Protein AF-A0A351XIQ4-F1 (afdb_monomer_lite)

Radius of gyration: 11.66 Å; chains: 1; bounding box: 25×24×30 Å

pLDDT: mean 93.97, std 3.85, range [78.88, 97.94]

Sequence (70 aa):
VYSTCTFSVQEDEQMIQWFIRQYNDMEICSIPHKEGFSYGRPDLSGGGSSELKKCIRIFPHIAKGEGHFA

Structure (mmCIF, N/CA/C/O backbone):
data_AF-A0A351XIQ4-F1
#
_entry.id   AF-A0A351XIQ4-F1
#
loop_
_atom_site.group_PDB
_atom_site.id
_atom_site.type_symbol
_atom_site.label_atom_id
_atom_site.label_alt_id
_atom_site.label_comp_id
_atom_site.label_asym_id
_atom_site.label_entity_id
_atom_site.label_seq_id
_atom_site.pdbx_PDB_ins_code
_atom_site.Cartn_x
_atom_site.Cartn_y
_atom_site.Cartn_z
_atom_site.occupancy
_atom_site.B_iso_or_equiv
_atom_site.auth_seq_id
_atom_site.auth_comp_id
_atom_site.auth_asym_id
_atom_site.auth_atom_id
_atom_site.pdbx_PDB_model_num
ATOM 1 N N . VAL A 1 1 ? -12.731 1.121 -2.071 1.00 89.31 1 VAL A N 1
ATOM 2 C CA . VAL A 1 1 ? -11.441 0.747 -2.697 1.00 89.31 1 VAL A CA 1
ATOM 3 C C . VAL A 1 1 ? -10.733 2.030 -3.076 1.00 89.31 1 VAL A C 1
ATOM 5 O O . VAL A 1 1 ? -11.372 2.883 -3.679 1.00 89.31 1 VAL A O 1
ATOM 8 N N . TYR A 1 2 ? -9.479 2.181 -2.665 1.00 95.94 2 TYR A N 1
ATOM 9 C CA . TYR A 1 2 ? -8.609 3.304 -3.011 1.00 95.94 2 TYR A CA 1
ATOM 10 C C . TYR A 1 2 ? -7.490 2.770 -3.902 1.00 95.94 2 TYR A C 1
ATOM 12 O O . TYR A 1 2 ? -7.035 1.656 -3.667 1.00 95.94 2 TYR A O 1
ATOM 20 N N . SER A 1 3 ? -7.081 3.506 -4.935 1.00 96.19 3 SER A N 1
ATOM 21 C CA . SER A 1 3 ? -5.972 3.068 -5.780 1.00 96.19 3 SER A CA 1
ATOM 22 C C . SER A 1 3 ? -5.350 4.222 -6.551 1.00 96.19 3 SER A C 1
ATOM 24 O O . SER A 1 3 ? -6.073 5.146 -6.933 1.00 96.19 3 SER A O 1
ATOM 26 N N . THR A 1 4 ? -4.061 4.126 -6.861 1.00 97.44 4 THR A N 1
ATOM 27 C CA . THR A 1 4 ? -3.324 5.152 -7.608 1.00 97.44 4 THR A CA 1
ATOM 28 C C . THR A 1 4 ? -2.424 4.523 -8.677 1.00 97.44 4 THR A C 1
ATOM 30 O O . THR A 1 4 ? -2.077 3.346 -8.595 1.00 97.44 4 THR A O 1
ATOM 33 N N . CYS A 1 5 ? -2.028 5.316 -9.675 1.00 96.88 5 CYS A N 1
ATOM 34 C CA . CYS A 1 5 ? -0.999 4.973 -10.666 1.00 96.88 5 CYS A CA 1
ATOM 35 C C . CYS A 1 5 ? 0.289 5.797 -10.465 1.00 96.88 5 CYS A C 1
ATOM 37 O O . CYS A 1 5 ? 0.984 6.139 -11.420 1.00 96.88 5 CYS A O 1
ATOM 39 N N . THR A 1 6 ? 0.589 6.147 -9.211 1.00 96.19 6 THR A N 1
ATOM 40 C CA . THR A 1 6 ? 1.818 6.836 -8.789 1.00 96.19 6 THR A CA 1
ATOM 41 C C . THR A 1 6 ? 2.620 5.926 -7.854 1.00 96.19 6 THR A C 1
ATOM 43 O O . THR A 1 6 ? 2.127 4.908 -7.375 1.00 96.19 6 THR A O 1
ATOM 46 N N . PHE A 1 7 ? 3.878 6.283 -7.598 1.00 96.69 7 PHE A N 1
ATOM 47 C CA . PHE A 1 7 ? 4.722 5.632 -6.585 1.00 96.69 7 PHE A CA 1
ATOM 48 C C . PHE A 1 7 ? 4.954 6.524 -5.358 1.00 96.69 7 PHE A C 1
ATOM 50 O O . PHE A 1 7 ? 5.783 6.215 -4.501 1.00 96.69 7 PHE A O 1
ATOM 57 N N . SER A 1 8 ? 4.271 7.665 -5.303 1.00 97.62 8 SER A N 1
ATOM 58 C CA . SER A 1 8 ? 4.383 8.652 -4.238 1.00 97.62 8 SER A CA 1
ATOM 59 C C . SER A 1 8 ? 3.847 8.096 -2.920 1.00 97.62 8 SER A C 1
ATOM 61 O O . SER A 1 8 ? 2.657 7.835 -2.772 1.00 97.62 8 SER A O 1
ATOM 63 N N . VAL A 1 9 ? 4.720 7.961 -1.921 1.00 96.56 9 VAL A N 1
ATOM 64 C CA . VAL A 1 9 ? 4.340 7.499 -0.571 1.00 96.56 9 VAL A CA 1
ATOM 65 C C . VAL A 1 9 ? 3.334 8.455 0.086 1.00 96.56 9 VAL A C 1
ATOM 67 O O . VAL A 1 9 ? 2.505 8.037 0.893 1.00 96.56 9 VAL A O 1
ATOM 70 N N . GLN A 1 10 ? 3.395 9.743 -0.263 1.00 97.00 10 GLN A N 1
ATOM 71 C CA . GLN A 1 10 ? 2.462 10.770 0.194 1.00 97.00 10 GLN A CA 1
ATOM 72 C C . GLN A 1 10 ? 1.040 10.507 -0.306 1.00 97.00 10 GLN A C 1
ATOM 74 O O . GLN A 1 10 ? 0.081 10.667 0.447 1.00 97.00 10 GLN A O 1
ATOM 79 N N . GLU A 1 11 ? 0.913 10.112 -1.571 1.00 97.94 11 GLU A N 1
ATOM 80 C CA . GLU A 1 11 ? -0.378 9.805 -2.184 1.00 97.94 11 GLU A CA 1
ATOM 81 C C . GLU A 1 11 ? -0.872 8.418 -1.759 1.00 97.94 11 GLU A C 1
ATOM 83 O O . GLU 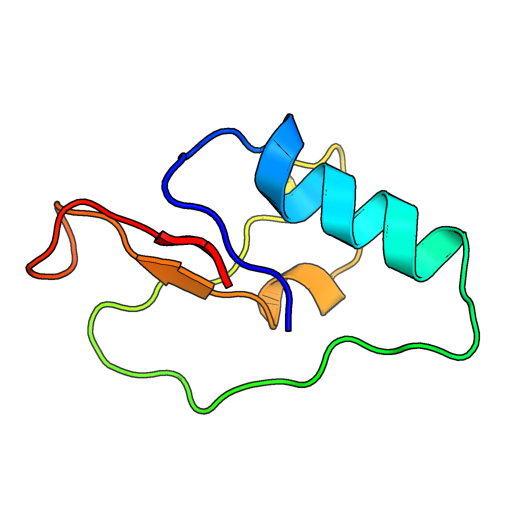A 1 11 ? -2.067 8.227 -1.604 1.00 97.94 11 GLU A O 1
ATOM 88 N N . ASP A 1 12 ? 0.027 7.480 -1.472 1.00 97.06 12 ASP A N 1
ATOM 89 C CA . ASP A 1 12 ? -0.326 6.092 -1.181 1.00 97.06 12 ASP A CA 1
ATOM 90 C C . ASP A 1 12 ? -0.488 5.821 0.328 1.00 97.06 12 ASP A C 1
ATOM 92 O O . ASP A 1 12 ? -1.564 6.007 0.908 1.00 97.06 12 ASP A O 1
ATOM 96 N N . GLU A 1 13 ? 0.571 5.368 1.009 1.00 97.25 13 GLU A N 1
ATOM 97 C CA . GLU A 1 13 ? 0.476 4.930 2.401 1.00 97.25 13 GLU A CA 1
ATOM 98 C C . GLU A 1 13 ? 0.141 6.066 3.366 1.00 97.25 13 GLU A C 1
ATOM 100 O O . GLU A 1 13 ? -0.588 5.835 4.330 1.00 97.25 13 GLU A O 1
ATOM 105 N N . GLN A 1 14 ? 0.635 7.287 3.130 1.00 96.69 14 GLN A N 1
ATOM 106 C CA . GLN A 1 14 ? 0.322 8.417 4.010 1.00 96.69 14 GLN A CA 1
ATOM 107 C C . GLN A 1 14 ? -1.150 8.820 3.906 1.00 96.69 14 GLN A C 1
ATOM 109 O O . GLN A 1 14 ? -1.751 9.154 4.930 1.00 96.69 14 GLN A O 1
ATOM 114 N N . MET A 1 15 ? -1.751 8.720 2.714 1.00 96.81 15 MET A N 1
ATOM 115 C CA . MET A 1 15 ? -3.187 8.930 2.534 1.00 96.81 15 MET A CA 1
ATOM 116 C C . MET A 1 15 ? -3.969 7.866 3.309 1.00 96.81 15 MET A C 1
ATOM 118 O O . MET A 1 15 ? -4.801 8.206 4.151 1.00 96.81 15 MET A O 1
ATOM 122 N N . ILE A 1 16 ? -3.660 6.579 3.108 1.00 96.38 16 ILE A N 1
ATOM 123 C CA . ILE A 1 16 ? -4.361 5.486 3.802 1.00 96.38 16 ILE A CA 1
ATOM 124 C C . ILE A 1 16 ? -4.190 5.595 5.319 1.00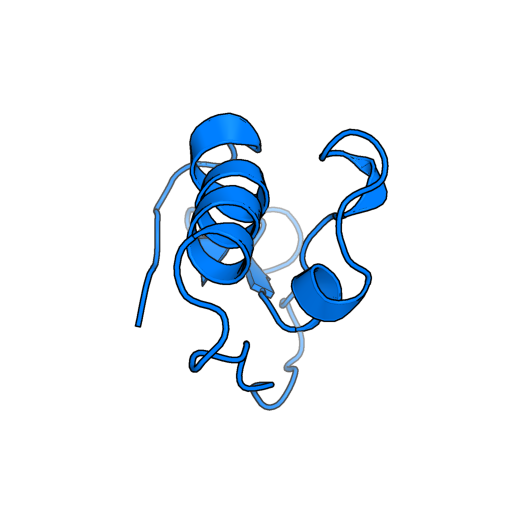 96.38 16 ILE A C 1
ATOM 126 O O . ILE A 1 16 ? -5.153 5.435 6.065 1.00 96.38 16 ILE A O 1
ATOM 130 N N . GLN A 1 17 ? -2.988 5.927 5.788 1.00 95.50 17 GLN A N 1
ATOM 131 C CA . GLN A 1 17 ? -2.701 6.150 7.201 1.00 95.50 17 GLN A CA 1
ATOM 132 C C . GLN A 1 17 ? -3.510 7.306 7.785 1.00 95.50 17 GLN A C 1
ATOM 134 O O . GLN A 1 17 ? -4.004 7.198 8.907 1.00 95.50 17 GLN A O 1
ATOM 139 N N . TRP A 1 18 ? -3.619 8.420 7.062 1.00 95.56 18 TRP A N 1
ATOM 140 C CA . TRP A 1 18 ? -4.467 9.532 7.472 1.00 95.56 18 TRP A CA 1
ATOM 141 C C . TRP A 1 18 ? -5.937 9.100 7.534 1.00 95.56 18 TRP A C 1
ATOM 143 O O . TRP A 1 18 ? -6.601 9.350 8.538 1.00 95.56 18 TRP A O 1
ATOM 153 N N . PHE A 1 19 ? -6.413 8.373 6.520 1.00 96.44 19 PHE A N 1
ATOM 154 C CA . PHE A 1 19 ? -7.795 7.911 6.424 1.00 96.44 19 PHE A CA 1
ATOM 155 C C . PHE A 1 19 ? -8.195 7.015 7.605 1.00 96.44 19 PHE A C 1
ATOM 157 O O . PHE A 1 19 ? -9.166 7.315 8.294 1.00 96.44 19 PHE A O 1
ATOM 164 N N . ILE A 1 20 ? -7.421 5.968 7.909 1.00 94.75 20 ILE A N 1
ATOM 165 C CA . ILE A 1 20 ? -7.740 5.047 9.018 1.00 94.75 20 ILE A CA 1
ATOM 166 C C . ILE A 1 20 ? -7.611 5.699 10.403 1.00 94.75 20 ILE A C 1
ATOM 168 O O . ILE A 1 20 ? -8.210 5.225 11.359 1.00 94.75 20 ILE A O 1
ATOM 172 N N . ARG A 1 21 ? -6.829 6.782 10.536 1.00 93.94 21 ARG A N 1
ATOM 173 C CA . ARG A 1 21 ? -6.763 7.580 11.776 1.00 93.94 21 ARG A CA 1
ATOM 174 C C . ARG A 1 21 ? -7.973 8.495 11.936 1.00 93.94 21 ARG A C 1
ATOM 176 O O . ARG A 1 21 ? -8.351 8.815 13.059 1.00 93.94 21 ARG A O 1
ATOM 183 N N . GLN A 1 22 ? -8.530 8.957 10.821 1.00 97.38 22 GLN A N 1
ATOM 184 C CA . GLN A 1 22 ? -9.694 9.835 10.802 1.00 97.38 22 GLN A CA 1
ATOM 185 C C . GLN A 1 22 ? -10.999 9.052 11.007 1.00 97.38 22 GLN A C 1
ATOM 187 O O . GLN A 1 22 ? -11.918 9.556 11.652 1.00 97.38 22 GLN A O 1
ATOM 192 N N . TYR A 1 23 ? -11.071 7.827 10.483 1.00 96.88 23 TYR A N 1
ATOM 193 C CA . TYR A 1 23 ? -12.254 6.967 10.504 1.00 96.88 23 TYR A CA 1
ATOM 194 C C . TYR A 1 23 ? -11.952 5.657 11.242 1.00 96.88 23 TYR A C 1
ATOM 196 O O . TYR A 1 23 ? -11.576 4.657 10.637 1.00 96.88 23 TYR A O 1
ATOM 204 N N . ASN A 1 24 ? -12.103 5.675 12.570 1.00 94.31 24 ASN A N 1
ATOM 205 C CA . ASN A 1 24 ? -11.752 4.546 13.448 1.00 94.31 24 ASN A CA 1
ATOM 206 C C . ASN A 1 24 ? -12.687 3.325 13.317 1.00 94.31 24 ASN A C 1
ATOM 208 O O . ASN A 1 24 ? -12.416 2.283 13.907 1.00 94.31 24 ASN A O 1
ATOM 212 N N . ASP A 1 25 ? -13.800 3.459 12.597 1.00 97.06 25 ASP A N 1
ATOM 213 C CA . ASP A 1 25 ? -14.743 2.392 12.249 1.00 97.06 25 ASP A CA 1
ATOM 214 C C . ASP A 1 25 ? -14.387 1.681 10.931 1.00 97.06 25 ASP A C 1
ATOM 216 O O . ASP A 1 25 ? -15.060 0.727 10.540 1.00 97.06 25 ASP A O 1
ATOM 220 N N . MET A 1 26 ? -13.326 2.127 10.254 1.00 96.75 26 MET A N 1
ATOM 221 C CA . MET A 1 26 ? -12.817 1.538 9.020 1.00 96.75 26 MET A CA 1
ATOM 222 C C . MET A 1 26 ? -11.543 0.734 9.283 1.00 96.75 26 MET A C 1
ATOM 224 O O . MET A 1 26 ? -10.684 1.124 10.072 1.00 96.75 26 MET A O 1
ATOM 228 N N . GLU A 1 27 ? -11.374 -0.363 8.549 1.00 95.75 27 GLU A N 1
ATOM 229 C CA . GLU A 1 27 ? -10.168 -1.190 8.592 1.00 95.75 27 GLU A CA 1
ATOM 230 C C . GLU A 1 27 ? -9.627 -1.478 7.189 1.00 95.75 27 GLU A C 1
ATOM 232 O O . GLU A 1 27 ? -10.354 -1.456 6.192 1.00 95.75 27 GLU A O 1
ATOM 237 N N . ILE A 1 28 ? -8.325 -1.763 7.104 1.00 96.25 28 ILE A N 1
ATOM 238 C CA . ILE A 1 28 ? -7.713 -2.205 5.852 1.00 96.25 28 ILE A CA 1
ATOM 239 C C . ILE A 1 28 ? -7.994 -3.698 5.688 1.00 96.25 28 ILE A C 1
ATOM 241 O O . ILE A 1 28 ? -7.496 -4.534 6.453 1.00 96.25 28 ILE A O 1
ATOM 245 N N . CYS A 1 29 ? -8.764 -4.035 4.659 1.00 95.25 29 CYS A N 1
ATOM 246 C CA . CYS A 1 29 ? -9.003 -5.414 4.261 1.00 95.25 29 CYS A CA 1
ATOM 247 C C . CYS A 1 29 ? -7.779 -5.967 3.526 1.00 95.25 29 CYS A C 1
ATOM 249 O O . CYS A 1 29 ? -7.301 -5.379 2.559 1.00 95.25 29 CYS A O 1
ATOM 251 N N . SER A 1 30 ? -7.291 -7.128 3.956 1.00 90.75 30 SER A N 1
ATOM 252 C CA . SER A 1 30 ? -6.231 -7.840 3.242 1.00 90.75 30 SER A CA 1
ATOM 253 C C . SER A 1 30 ? -6.750 -8.427 1.934 1.00 90.75 30 SER A C 1
ATOM 255 O O . SER A 1 30 ? -7.843 -8.997 1.904 1.00 90.75 30 SER A O 1
ATOM 257 N N . ILE A 1 31 ? -5.929 -8.392 0.890 1.00 87.50 31 ILE A N 1
ATOM 258 C CA . ILE A 1 31 ? -6.203 -9.074 -0.375 1.00 87.50 31 ILE A CA 1
ATOM 259 C C . ILE A 1 31 ? -5.257 -10.265 -0.574 1.00 87.50 31 ILE A C 1
ATOM 261 O O . ILE A 1 31 ? -4.125 -10.229 -0.085 1.00 87.50 31 ILE A O 1
ATOM 265 N N . PRO A 1 32 ? -5.685 -11.332 -1.283 1.00 89.62 32 PRO A N 1
ATOM 266 C CA . PRO A 1 32 ? -4.808 -12.455 -1.588 1.00 89.62 32 PRO A CA 1
ATOM 267 C C . PRO A 1 32 ? -3.569 -11.980 -2.345 1.00 89.62 32 PRO A C 1
ATOM 269 O O . PRO A 1 32 ? -3.664 -11.459 -3.459 1.00 89.62 32 PRO A O 1
ATOM 272 N N . HIS A 1 33 ? -2.407 -12.167 -1.729 1.00 89.56 33 HIS A N 1
ATOM 273 C CA . HIS A 1 33 ? -1.145 -11.757 -2.317 1.00 89.56 33 HIS A CA 1
ATOM 274 C C . HIS A 1 33 ? -0.778 -12.687 -3.479 1.00 89.56 33 HIS A C 1
ATOM 276 O O . HIS A 1 33 ? -0.870 -13.910 -3.365 1.00 89.56 33 HIS A O 1
ATOM 282 N N . LYS A 1 34 ? -0.359 -12.105 -4.604 1.00 91.69 34 LYS A N 1
ATOM 283 C CA . LYS A 1 34 ? 0.021 -12.829 -5.825 1.00 91.69 34 LYS A CA 1
ATOM 284 C C . LYS A 1 34 ? 1.478 -12.566 -6.180 1.00 91.69 34 LYS A C 1
ATOM 286 O O . LYS A 1 34 ? 2.081 -11.619 -5.676 1.00 91.69 34 LYS A O 1
ATOM 291 N N . GLU A 1 35 ? 2.037 -13.409 -7.042 1.00 92.75 35 GLU A N 1
ATOM 292 C CA . GLU A 1 35 ? 3.338 -13.144 -7.655 1.00 92.75 35 GLU A CA 1
ATOM 293 C C . GLU A 1 35 ? 3.311 -11.779 -8.360 1.00 92.75 35 GLU A C 1
ATOM 295 O O . GLU A 1 35 ? 2.327 -11.426 -9.013 1.00 92.75 35 GLU A O 1
ATOM 300 N N . GLY A 1 36 ? 4.368 -10.988 -8.180 1.00 92.62 36 GLY A N 1
ATOM 301 C CA . GLY A 1 36 ? 4.462 -9.639 -8.734 1.00 92.62 36 GLY A CA 1
ATOM 302 C C . GLY A 1 36 ? 3.917 -8.522 -7.837 1.00 92.62 36 GLY A C 1
ATOM 303 O O . GLY A 1 36 ? 4.224 -7.354 -8.075 1.00 92.62 36 GLY A O 1
ATOM 304 N N . PHE A 1 37 ? 3.145 -8.842 -6.794 1.00 95.06 37 PHE A N 1
ATOM 305 C CA . PHE A 1 37 ? 2.713 -7.838 -5.819 1.00 95.06 37 PHE A CA 1
ATOM 306 C C . PHE A 1 37 ? 3.822 -7.599 -4.793 1.00 95.06 37 PHE A C 1
ATOM 308 O O . PHE A 1 37 ? 4.600 -8.488 -4.460 1.00 95.06 37 PHE A O 1
ATOM 315 N N . SER A 1 38 ? 3.923 -6.372 -4.315 1.00 95.75 38 SER A N 1
ATOM 316 C CA . SER A 1 38 ? 4.751 -5.985 -3.178 1.00 95.75 38 SER A CA 1
ATOM 317 C C . SER A 1 38 ? 3.839 -5.463 -2.080 1.00 95.75 38 SER A C 1
ATOM 319 O O . SER A 1 38 ? 2.813 -4.860 -2.376 1.00 95.75 38 SER A O 1
ATOM 321 N N . TYR A 1 39 ? 4.201 -5.660 -0.818 1.00 95.69 39 TYR A N 1
ATOM 322 C CA . TYR A 1 39 ? 3.456 -5.074 0.296 1.00 95.69 39 TYR A CA 1
ATOM 323 C C . TYR A 1 39 ? 3.578 -3.543 0.306 1.00 95.69 39 TYR A C 1
ATOM 325 O O . TYR A 1 39 ? 4.594 -2.988 -0.133 1.00 95.69 39 TYR A O 1
ATOM 333 N N . GLY A 1 40 ? 2.577 -2.866 0.870 1.00 95.19 40 GLY A N 1
ATOM 334 C CA . GLY A 1 40 ? 2.696 -1.462 1.255 1.00 95.19 40 GLY A CA 1
ATOM 33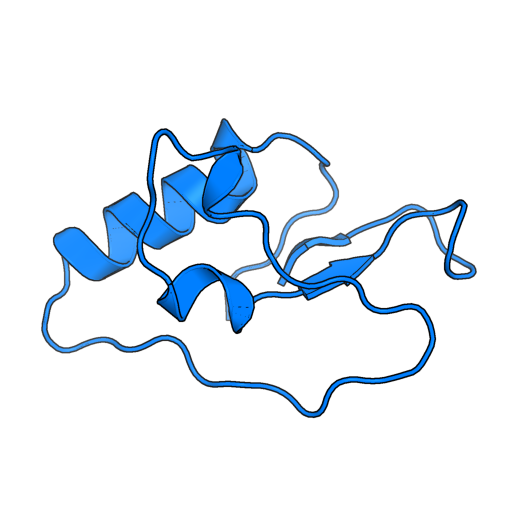5 C C . GLY A 1 40 ? 3.883 -1.234 2.197 1.00 95.19 40 GLY A C 1
ATOM 336 O O . GLY A 1 40 ? 4.368 -2.157 2.865 1.00 95.19 40 GLY A O 1
ATOM 337 N N . ARG A 1 41 ? 4.379 0.005 2.233 1.00 94.88 41 ARG A N 1
ATOM 338 C CA . ARG A 1 41 ? 5.637 0.397 2.884 1.00 94.88 41 ARG A CA 1
ATOM 339 C C . ARG A 1 41 ? 5.411 1.304 4.103 1.00 94.88 41 ARG A C 1
ATOM 341 O O . ARG A 1 41 ? 5.710 2.501 4.050 1.00 94.88 41 ARG A O 1
ATOM 348 N N . PRO A 1 42 ? 4.929 0.762 5.244 1.00 94.75 42 PRO A N 1
ATOM 349 C CA . PRO A 1 42 ? 4.806 1.537 6.481 1.00 94.75 42 PRO A CA 1
ATOM 350 C C . PRO A 1 42 ? 6.134 2.133 6.967 1.00 94.75 42 PRO A C 1
ATOM 352 O O . PRO A 1 42 ? 6.141 3.182 7.6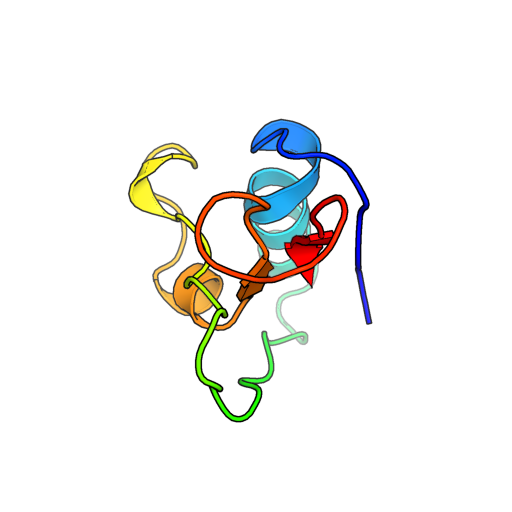14 1.00 94.75 42 PRO A O 1
ATOM 355 N N . ASP A 1 43 ? 7.261 1.507 6.619 1.00 94.38 43 ASP A N 1
ATOM 356 C CA . ASP A 1 43 ? 8.609 2.005 6.899 1.00 94.38 43 ASP A CA 1
ATOM 357 C C . ASP A 1 43 ? 8.909 3.342 6.202 1.00 94.38 43 ASP A C 1
ATOM 359 O O . ASP A 1 43 ? 9.644 4.162 6.746 1.00 94.38 43 ASP A O 1
ATOM 363 N N . LEU A 1 44 ? 8.283 3.605 5.051 1.00 90.62 44 LEU A N 1
ATOM 364 C CA . LEU A 1 44 ? 8.417 4.868 4.320 1.00 90.62 44 LEU A CA 1
ATOM 365 C C . LEU A 1 44 ? 7.401 5.935 4.767 1.00 90.62 44 LEU A C 1
ATOM 367 O O . LEU A 1 44 ? 7.494 7.087 4.353 1.00 90.62 44 LEU A O 1
ATOM 371 N N . SER A 1 45 ? 6.462 5.580 5.649 1.00 89.06 45 SER A N 1
ATOM 372 C CA . SER A 1 45 ? 5.381 6.459 6.133 1.00 89.06 45 SER A CA 1
ATOM 373 C C . SER A 1 45 ? 5.651 7.050 7.520 1.00 89.06 45 SER A C 1
ATOM 375 O O . SER A 1 45 ? 4.723 7.341 8.275 1.00 89.06 45 SER A O 1
ATOM 377 N N . GLY A 1 46 ? 6.930 7.193 7.883 1.00 84.25 46 GLY A N 1
ATOM 378 C CA . GLY A 1 46 ? 7.343 7.739 9.179 1.00 84.25 46 GLY A CA 1
ATOM 379 C C . GLY A 1 46 ? 6.968 6.845 10.365 1.00 84.25 46 GLY A C 1
ATOM 380 O O . GLY A 1 46 ? 6.524 7.352 11.392 1.00 84.25 46 GLY A O 1
ATOM 381 N N . GLY A 1 47 ? 7.105 5.521 10.221 1.00 78.88 47 GLY A N 1
ATOM 382 C CA . GLY A 1 47 ? 6.673 4.561 11.245 1.00 78.88 47 GLY A CA 1
ATOM 383 C C . GLY A 1 47 ? 5.162 4.327 11.223 1.00 78.88 47 GLY A C 1
ATOM 384 O O . GLY A 1 47 ? 4.515 4.292 12.269 1.00 78.88 47 GLY A O 1
ATOM 385 N N . GLY A 1 48 ? 4.599 4.219 10.019 1.00 81.69 48 GLY A N 1
ATOM 386 C CA . GLY A 1 48 ? 3.176 4.002 9.812 1.00 81.69 48 GLY A CA 1
ATOM 387 C C . GLY A 1 48 ? 2.662 2.684 10.386 1.00 81.69 48 GLY A C 1
ATOM 388 O O . GLY A 1 48 ? 3.431 1.793 10.746 1.00 81.69 48 GLY A O 1
ATOM 389 N N . SER A 1 49 ? 1.335 2.557 10.465 1.00 91.50 49 SER A N 1
ATOM 390 C CA . SER A 1 49 ? 0.684 1.353 10.996 1.00 91.50 49 SER A CA 1
ATOM 391 C C . SER A 1 49 ? 1.148 0.093 10.258 1.00 91.50 49 SER A C 1
ATOM 393 O O . SER A 1 49 ? 1.228 0.088 9.029 1.00 91.50 49 SER A O 1
ATOM 395 N N . SER A 1 50 ? 1.384 -1.006 10.983 1.00 94.12 50 SER A N 1
ATOM 396 C CA . SER A 1 50 ? 1.700 -2.308 10.373 1.00 94.12 50 SER A CA 1
ATOM 397 C C . SER A 1 50 ? 0.610 -2.788 9.415 1.00 94.12 50 SER A C 1
ATOM 399 O O . SER A 1 50 ? 0.905 -3.542 8.489 1.00 94.12 50 SER A O 1
ATOM 401 N N . GLU A 1 51 ? -0.617 -2.300 9.601 1.00 95.06 51 GLU A N 1
ATOM 402 C CA . GLU A 1 51 ? -1.772 -2.577 8.749 1.00 95.06 51 GLU A CA 1
ATOM 403 C C . GLU A 1 51 ? -1.561 -2.130 7.300 1.00 95.06 51 GLU A C 1
ATOM 405 O O . GLU A 1 51 ? -2.123 -2.737 6.395 1.00 95.06 51 GLU A O 1
ATOM 410 N N . LEU A 1 52 ? -0.694 -1.141 7.047 1.00 95.88 52 LEU A N 1
ATOM 411 C CA . LEU A 1 52 ? -0.361 -0.691 5.690 1.00 95.88 52 LEU A CA 1
ATOM 412 C C . LEU A 1 52 ? 0.293 -1.792 4.844 1.00 95.88 52 LEU A C 1
ATOM 414 O O . LEU A 1 52 ? 0.260 -1.720 3.620 1.00 95.88 52 LEU A O 1
ATOM 418 N N . LYS A 1 53 ? 0.837 -2.848 5.467 1.00 95.75 53 LYS A N 1
ATOM 419 C CA . LYS A 1 53 ? 1.309 -4.032 4.734 1.00 95.75 53 LYS A CA 1
ATOM 420 C C . LYS A 1 53 ? 0.176 -4.777 4.028 1.00 95.75 53 LYS A C 1
ATOM 422 O O . LYS A 1 53 ? 0.463 -5.593 3.169 1.00 95.75 53 LYS A O 1
ATOM 427 N N . LYS A 1 54 ? -1.092 -4.544 4.377 1.00 96.31 54 LYS A N 1
ATOM 428 C CA . LYS A 1 54 ? -2.238 -5.154 3.688 1.00 96.31 54 LYS A CA 1
ATOM 429 C C . LYS A 1 54 ? -2.526 -4.508 2.327 1.00 96.31 54 LYS A C 1
ATOM 431 O O . LYS A 1 54 ? -3.182 -5.145 1.507 1.00 96.31 54 LYS A O 1
ATOM 436 N N . CYS A 1 55 ? -2.026 -3.293 2.091 1.00 95.88 55 CYS A N 1
ATOM 437 C CA . CYS A 1 55 ? -2.018 -2.663 0.774 1.00 95.88 55 CYS A CA 1
ATOM 438 C C . CYS A 1 55 ? -0.981 -3.332 -0.134 1.00 95.88 55 CYS A C 1
ATOM 440 O O . CYS A 1 55 ? -0.011 -3.939 0.337 1.00 95.88 55 CYS A O 1
ATOM 442 N N . ILE A 1 56 ? -1.157 -3.174 -1.438 1.00 96.00 56 ILE A N 1
ATOM 443 C CA . ILE A 1 56 ? -0.260 -3.675 -2.466 1.00 96.00 56 ILE A CA 1
ATOM 444 C C . ILE A 1 56 ? 0.355 -2.540 -3.274 1.00 96.00 56 ILE A C 1
ATOM 446 O O . ILE A 1 56 ? -0.266 -1.525 -3.576 1.00 96.00 56 ILE A O 1
ATOM 450 N N . ARG A 1 57 ? 1.593 -2.774 -3.688 1.00 96.56 57 ARG A N 1
ATOM 451 C CA . ARG A 1 57 ? 2.310 -2.032 -4.713 1.00 96.56 57 ARG A CA 1
ATOM 452 C C . ARG A 1 57 ? 2.638 -2.970 -5.856 1.00 96.56 57 ARG A C 1
ATOM 454 O O . ARG A 1 57 ? 3.120 -4.081 -5.646 1.00 96.56 57 ARG A O 1
ATOM 461 N N . ILE A 1 58 ? 2.413 -2.509 -7.070 1.00 96.06 58 ILE A N 1
ATOM 462 C CA . ILE A 1 58 ? 2.855 -3.172 -8.287 1.00 96.06 58 ILE A CA 1
ATOM 463 C C . ILE A 1 58 ? 3.979 -2.317 -8.841 1.00 96.06 58 ILE A C 1
ATOM 465 O O . ILE A 1 58 ? 3.762 -1.157 -9.183 1.00 96.06 58 ILE A O 1
ATOM 469 N N . PHE A 1 59 ? 5.181 -2.882 -8.908 1.00 96.19 59 PHE A N 1
ATOM 470 C CA . PHE A 1 59 ? 6.340 -2.204 -9.471 1.00 96.19 59 PHE A CA 1
ATOM 471 C C . PHE A 1 59 ? 6.678 -2.779 -10.852 1.00 96.19 59 PHE A C 1
ATOM 473 O O . PHE A 1 59 ? 6.720 -4.004 -10.995 1.00 96.19 59 PHE A O 1
ATOM 480 N N . PRO A 1 60 ? 7.013 -1.934 -11.845 1.00 95.31 60 PRO A N 1
ATOM 481 C CA . PRO A 1 60 ? 7.266 -2.365 -13.225 1.00 95.31 60 PRO A CA 1
ATOM 482 C C . PRO A 1 60 ? 8.490 -3.284 -13.367 1.00 95.31 60 PRO A C 1
ATOM 484 O O . PRO A 1 60 ? 8.599 -4.048 -14.321 1.00 95.31 60 PRO A O 1
ATOM 487 N N . HIS A 1 61 ? 9.420 -3.237 -12.408 1.00 94.44 61 HIS A N 1
ATOM 488 C CA . HIS A 1 61 ? 10.601 -4.105 -12.379 1.00 94.44 61 HIS A CA 1
ATOM 489 C C . HIS A 1 61 ? 10.360 -5.455 -11.675 1.00 94.44 61 HIS A C 1
ATOM 491 O O . HIS A 1 61 ? 11.264 -6.284 -11.639 1.00 94.44 61 HIS A O 1
ATOM 497 N N . ILE A 1 62 ? 9.168 -5.676 -11.10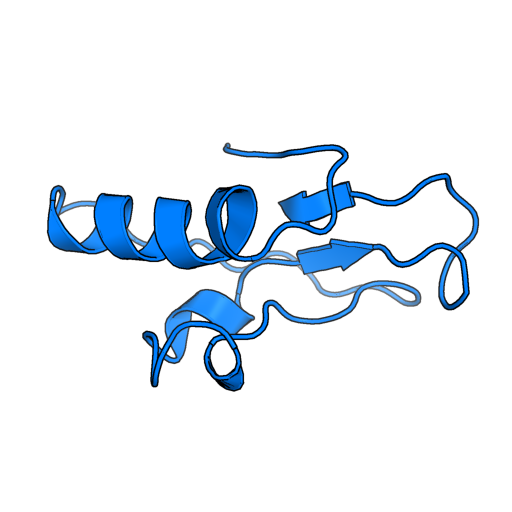8 1.00 93.62 62 ILE A N 1
ATOM 498 C CA . ILE A 1 62 ? 8.781 -6.917 -10.411 1.00 93.62 62 ILE A CA 1
ATOM 499 C C . ILE A 1 62 ? 7.640 -7.620 -11.160 1.00 93.62 62 ILE A C 1
ATOM 501 O O . ILE A 1 62 ? 7.629 -8.844 -11.265 1.00 93.62 62 ILE A O 1
ATOM 505 N N . ALA A 1 63 ? 6.696 -6.858 -11.713 1.00 92.75 63 ALA A N 1
ATOM 506 C CA . ALA A 1 63 ? 5.553 -7.364 -12.463 1.00 92.75 63 ALA A CA 1
ATOM 507 C C . ALA A 1 63 ? 5.390 -6.620 -13.792 1.00 92.75 63 ALA A C 1
ATOM 509 O O . ALA A 1 63 ? 5.729 -5.444 -13.904 1.00 92.75 63 ALA A O 1
ATOM 510 N N . LYS A 1 64 ? 4.812 -7.287 -14.799 1.00 89.00 64 LYS A N 1
ATOM 511 C CA . LYS A 1 64 ? 4.467 -6.642 -16.074 1.00 89.00 64 LYS A CA 1
ATOM 512 C C . LYS A 1 64 ? 3.323 -5.638 -15.870 1.00 89.00 64 LYS A C 1
ATOM 514 O O . LYS A 1 64 ? 2.207 -6.047 -15.559 1.00 89.00 64 LYS A O 1
ATOM 519 N N . GLY A 1 65 ? 3.598 -4.354 -16.087 1.00 85.44 65 GLY A N 1
ATOM 520 C CA . GLY A 1 65 ? 2.640 -3.245 -16.009 1.00 85.44 65 GLY A CA 1
ATOM 521 C C . GLY A 1 65 ? 3.341 -1.911 -15.731 1.00 85.44 65 GLY A C 1
ATOM 522 O O . GLY A 1 65 ? 4.529 -1.906 -15.425 1.00 85.44 65 GLY A O 1
ATOM 523 N N . GLU A 1 66 ? 2.613 -0.794 -15.820 1.00 86.94 66 GLU A N 1
ATOM 524 C CA . GLU A 1 66 ? 3.151 0.563 -15.576 1.00 86.94 66 GLU A CA 1
ATOM 525 C C . GLU A 1 66 ? 3.408 0.846 -14.081 1.00 86.94 66 GLU A C 1
ATOM 527 O O . GLU A 1 66 ? 4.294 1.619 -13.726 1.00 86.94 66 GLU A O 1
ATOM 532 N N . GLY A 1 67 ? 2.668 0.163 -13.201 1.00 92.06 67 GLY A N 1
ATOM 533 C CA . GLY A 1 67 ? 2.739 0.286 -11.746 1.00 92.06 67 GLY A CA 1
ATOM 534 C C . GLY A 1 67 ? 1.447 0.817 -11.126 1.00 92.06 67 GLY A C 1
ATOM 535 O O . GLY A 1 67 ? 0.676 1.513 -11.782 1.00 92.06 67 GLY A O 1
ATOM 536 N N . HIS A 1 68 ? 1.171 0.418 -9.881 1.00 96.00 68 HIS A N 1
ATOM 537 C CA . HIS A 1 68 ? -0.098 0.726 -9.204 1.00 96.00 68 HIS A CA 1
ATOM 538 C C . HIS A 1 68 ? 0.016 0.587 -7.681 1.00 96.00 68 HIS A C 1
ATOM 540 O O . HIS A 1 68 ? 0.822 -0.212 -7.197 1.00 96.00 68 HIS A O 1
ATOM 546 N N . PHE A 1 69 ? -0.837 1.288 -6.938 1.00 96.75 69 PHE 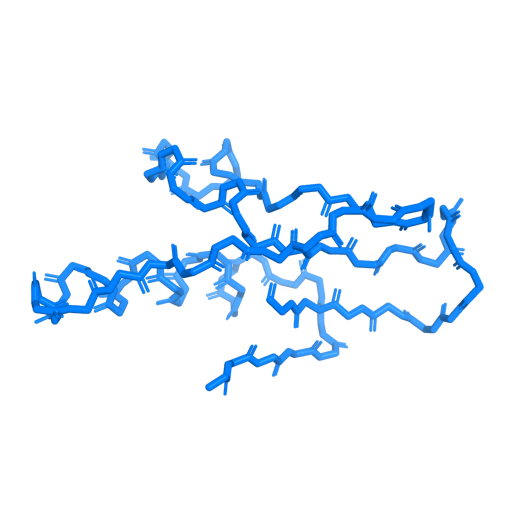A N 1
ATOM 547 C CA . PHE A 1 69 ? -1.075 1.086 -5.502 1.00 96.75 69 PHE A CA 1
ATOM 548 C C . PHE A 1 69 ? -2.552 0.767 -5.247 1.00 96.75 69 PHE A C 1
ATOM 550 O O . PHE A 1 69 ? -3.412 1.377 -5.886 1.00 96.75 69 PHE A O 1
ATOM 557 N N . ALA A 1 70 ? -2.858 -0.173 -4.345 1.00 93.69 70 ALA A N 1
ATOM 558 C CA . ALA A 1 70 ? -4.230 -0.521 -3.945 1.00 93.69 70 ALA A CA 1
ATOM 559 C C . ALA A 1 70 ? -4.322 -1.085 -2.520 1.00 93.69 70 ALA A C 1
ATOM 561 O O . ALA A 1 70 ? -3.322 -1.668 -2.050 1.00 93.69 70 ALA A O 1
#

Secondary structure (DSSP, 8-state):
---BS---TTTTHHHHHHHHHH-TT---------TTEEE--GGGTTS--GGGGGSEEE-TTTSSSS-EE-

Foldseek 3Di:
DDKDLDPDCCRAVLVVQVVCVVPVVDAQDADPDDFQWAFACCVVNVNGDPSSRSKTKHDVVRDPDSIMID